Protein AF-A0AAD2QWJ1-F1 (afdb_monomer)

Solvent-accessible surface area (backbone atoms only — not comparable to full-atom values): 6645 Å² total; per-residue (Å²): 132,90,71,52,73,66,52,50,50,43,45,51,52,46,46,52,49,55,53,53,55,49,50,54,54,49,53,55,49,49,53,53,50,52,55,50,51,54,50,54,48,37,59,75,76,40,45,69,63,36,58,37,56,62,67,98,50,91,50,24,46,40,57,56,52,50,52,50,52,52,51,50,51,54,52,54,50,51,54,51,50,51,49,37,67,70,49,48,50,57,54,48,52,56,47,51,52,48,28,52,79,63,65,40,53,64,42,46,70,71,57,78,45,58,64,84,70,74,122

Radius of gyration: 22.67 Å; Cα contacts (8 Å, |Δi|>4): 68; chains: 1; bounding box: 56×21×58 Å

Sequence (119 aa):
MNLSVEQKNAILRFKKFVSFRNKISLNLSLIVLICYYIFVLGIGLMPEILGYKLGPSSITLGIMVGIGLILLCIISTGIYTFIANYFLDKEQEEIIKSLENEGLIDVLKDGKINYKELV

Structure (mmCIF, N/CA/C/O backbone):
data_AF-A0AAD2QWJ1-F1
#
_entry.id   AF-A0AAD2QWJ1-F1
#
loop_
_atom_site.group_PDB
_atom_site.id
_atom_site.type_symbol
_atom_site.label_atom_id
_atom_site.label_alt_id
_atom_site.label_comp_id
_atom_site.label_asym_id
_atom_site.label_entity_id
_atom_site.label_seq_id
_atom_site.pdbx_PDB_ins_code
_atom_site.Cartn_x
_atom_site.Cartn_y
_atom_site.Cartn_z
_atom_site.occupancy
_atom_site.B_iso_or_equiv
_atom_site.auth_seq_id
_atom_site.auth_comp_id
_atom_site.auth_asym_id
_atom_site.auth_atom_id
_atom_site.pdbx_PDB_model_num
ATOM 1 N N . MET A 1 1 ? -28.186 -4.940 21.035 1.00 57.47 1 MET A N 1
ATOM 2 C CA . MET A 1 1 ? -27.534 -4.336 22.217 1.00 57.47 1 MET A CA 1
ATOM 3 C C . MET A 1 1 ? -27.516 -2.831 21.994 1.00 57.47 1 MET A C 1
ATOM 5 O O . MET A 1 1 ? -27.047 -2.415 20.942 1.00 57.47 1 MET A O 1
ATOM 9 N N . ASN A 1 2 ? -28.097 -2.023 22.885 1.00 77.56 2 ASN A N 1
ATOM 10 C CA . ASN A 1 2 ? -28.030 -0.565 22.741 1.00 77.56 2 ASN A CA 1
ATOM 11 C C . ASN A 1 2 ? -26.654 -0.095 23.218 1.00 77.56 2 ASN A C 1
ATOM 13 O O . ASN A 1 2 ? -26.377 -0.126 24.410 1.00 77.56 2 ASN A O 1
ATOM 17 N N . LEU A 1 3 ? -25.795 0.275 22.268 1.00 82.94 3 LEU A N 1
ATOM 18 C CA . LEU A 1 3 ? -24.462 0.820 22.535 1.00 82.94 3 LEU A CA 1
ATOM 19 C C . LEU A 1 3 ? -24.564 2.207 23.176 1.00 82.94 3 LEU A C 1
ATOM 21 O O . LEU A 1 3 ? -25.392 3.020 22.744 1.00 82.94 3 LEU A O 1
ATOM 25 N N . SER A 1 4 ? -23.688 2.485 24.145 1.00 89.12 4 SER A N 1
ATOM 26 C CA . SER A 1 4 ? -23.533 3.831 24.702 1.00 89.12 4 SER A CA 1
ATOM 27 C C . SER A 1 4 ? -23.039 4.810 23.626 1.00 89.12 4 SER A C 1
ATOM 29 O O . SER A 1 4 ? -22.514 4.419 22.577 1.00 89.12 4 SER A O 1
ATOM 31 N N . VAL A 1 5 ? -23.221 6.110 23.865 1.00 89.25 5 VAL A N 1
ATOM 32 C CA . VAL A 1 5 ? -22.708 7.152 22.958 1.00 89.25 5 VAL A CA 1
ATOM 33 C C . VAL A 1 5 ? -21.182 7.062 22.841 1.00 89.25 5 VAL A C 1
ATOM 35 O O . VAL A 1 5 ? -20.642 7.182 21.742 1.00 89.25 5 VAL A O 1
ATOM 38 N N . GLU A 1 6 ? -20.498 6.781 23.949 1.00 90.75 6 GLU A N 1
ATOM 39 C CA . GLU A 1 6 ? -19.041 6.633 24.016 1.00 90.75 6 GLU A CA 1
ATOM 40 C C . GLU A 1 6 ? -18.566 5.422 23.201 1.00 90.75 6 GLU A C 1
ATOM 42 O O . GLU A 1 6 ? -17.712 5.563 22.321 1.00 90.75 6 GLU A O 1
ATOM 47 N N . GLN A 1 7 ? -19.238 4.276 23.352 1.00 91.25 7 GLN A N 1
ATOM 48 C CA . GLN A 1 7 ? -18.964 3.069 22.574 1.00 91.25 7 GLN A CA 1
ATOM 49 C C . GLN A 1 7 ? -19.144 3.294 21.067 1.00 91.25 7 GLN A C 1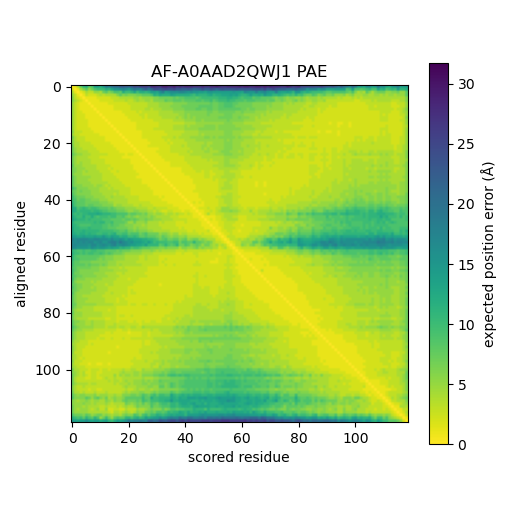
ATOM 51 O O . GLN A 1 7 ? -18.301 2.891 20.262 1.00 91.25 7 GLN A O 1
ATOM 56 N N . LYS A 1 8 ? -20.222 3.976 20.657 1.00 91.38 8 LYS A N 1
ATOM 57 C CA . LYS A 1 8 ? -20.443 4.325 19.242 1.00 91.38 8 LYS A CA 1
ATOM 58 C C . LYS A 1 8 ? -19.320 5.210 18.702 1.00 91.38 8 LYS A C 1
ATOM 60 O O . LYS A 1 8 ? -18.834 4.969 17.596 1.00 91.38 8 LYS A O 1
ATOM 65 N N . ASN A 1 9 ? -18.885 6.202 19.476 1.00 92.75 9 ASN A N 1
ATOM 66 C CA . ASN A 1 9 ? -17.805 7.104 19.083 1.00 92.75 9 ASN A CA 1
ATOM 67 C C . ASN A 1 9 ? -16.466 6.368 18.934 1.00 92.75 9 ASN A C 1
ATOM 69 O O . ASN A 1 9 ? -15.776 6.572 17.931 1.00 92.75 9 ASN A O 1
ATOM 73 N N . ALA A 1 10 ? -16.125 5.477 19.868 1.00 93.44 10 ALA A N 1
ATOM 74 C CA . ALA A 1 10 ? -14.911 4.666 19.801 1.00 93.44 10 ALA A CA 1
ATOM 75 C C . ALA A 1 10 ? -14.889 3.784 18.537 1.00 93.44 10 ALA A C 1
ATOM 77 O O . ALA A 1 10 ? -13.911 3.790 17.780 1.00 93.44 10 ALA A O 1
ATOM 78 N N . ILE A 1 11 ? -16.005 3.111 18.227 1.00 93.44 11 ILE A N 1
ATOM 79 C CA . ILE A 1 11 ? -16.119 2.276 17.020 1.00 93.44 11 ILE A CA 1
ATOM 80 C C . ILE A 1 11 ? -16.044 3.123 15.741 1.00 93.44 11 ILE A C 1
ATOM 82 O O . ILE A 1 11 ? -15.393 2.728 14.770 1.00 93.44 11 ILE A O 1
ATOM 86 N N . LEU A 1 12 ? -16.656 4.311 15.724 1.00 93.81 12 LEU A N 1
ATOM 87 C CA . LEU A 1 12 ? -16.572 5.228 14.585 1.00 93.81 12 LEU A CA 1
ATOM 88 C C . LEU A 1 12 ? -15.139 5.714 14.332 1.00 93.81 12 LEU A C 1
ATOM 90 O O . LEU A 1 12 ? -14.724 5.780 13.171 1.00 93.81 12 LEU A O 1
ATOM 94 N N . ARG A 1 13 ? -14.367 6.032 15.382 1.00 94.12 13 ARG A N 1
ATOM 95 C CA . ARG A 1 13 ? -12.942 6.391 15.245 1.00 94.12 13 ARG A CA 1
ATOM 96 C C . ARG A 1 13 ? -12.143 5.227 14.661 1.00 94.12 13 ARG A C 1
ATOM 98 O O . ARG A 1 13 ? -11.435 5.425 13.674 1.00 94.12 13 ARG A O 1
ATOM 105 N N . PHE A 1 14 ? -12.347 4.010 15.168 1.00 95.12 14 PHE A N 1
ATOM 106 C CA . PHE A 1 14 ? -11.720 2.804 14.621 1.00 95.12 14 PHE A CA 1
ATOM 107 C C . PHE A 1 14 ? -12.062 2.579 13.140 1.00 95.12 14 PHE A C 1
ATOM 109 O O . PHE A 1 14 ? -11.168 2.396 12.314 1.00 95.12 14 PHE A O 1
ATOM 116 N N . LYS A 1 15 ? -13.344 2.675 12.764 1.00 94.62 15 LYS A N 1
ATOM 117 C CA . LYS A 1 15 ? -13.798 2.540 11.369 1.00 94.62 15 LYS A CA 1
ATOM 118 C C . LYS A 1 15 ? -13.117 3.556 10.446 1.00 94.62 15 LYS A C 1
ATOM 120 O O . LYS A 1 15 ? -12.663 3.190 9.358 1.00 94.62 15 LYS A O 1
ATOM 125 N N . LYS A 1 16 ? -13.021 4.822 10.872 1.00 94.44 16 LYS A N 1
ATOM 126 C CA . LYS A 1 16 ? -12.333 5.884 10.116 1.00 94.44 16 LYS A CA 1
ATOM 127 C C . LYS A 1 16 ? -10.843 5.584 9.956 1.00 94.44 16 LYS A C 1
ATOM 129 O O . LYS A 1 16 ? -10.330 5.695 8.843 1.00 94.44 16 LYS A O 1
ATOM 134 N N . PHE A 1 17 ? -10.181 5.147 11.024 1.00 95.62 17 PHE A N 1
ATOM 135 C CA . PHE A 1 17 ? -8.768 4.775 11.007 1.00 95.62 17 PHE A CA 1
ATOM 136 C C . PHE A 1 17 ? -8.476 3.614 10.049 1.00 95.62 17 PHE A C 1
ATOM 138 O O . PHE A 1 17 ? -7.623 3.741 9.170 1.00 95.62 17 PHE A O 1
ATOM 145 N N . VAL A 1 18 ? -9.242 2.520 10.135 1.00 95.00 18 VAL A N 1
ATOM 146 C CA . VAL A 1 18 ? -9.098 1.362 9.235 1.00 95.00 18 VAL A CA 1
ATOM 147 C C . VAL A 1 18 ? -9.303 1.776 7.777 1.00 95.00 18 VAL A C 1
ATOM 149 O O . VAL A 1 18 ? -8.512 1.406 6.908 1.00 95.00 18 VAL A O 1
ATOM 152 N N . SER A 1 19 ? -10.328 2.588 7.494 1.00 94.25 19 SER A N 1
ATOM 153 C CA . SER A 1 19 ? -10.559 3.114 6.144 1.00 94.25 19 SER A CA 1
ATOM 154 C C . SER A 1 19 ? -9.381 3.956 5.647 1.00 94.25 19 SER A C 1
ATOM 156 O O . SER A 1 19 ? -9.029 3.872 4.472 1.00 94.25 19 SER A O 1
ATOM 158 N N . PHE A 1 20 ? -8.803 4.805 6.494 1.00 93.81 20 PHE A N 1
ATOM 159 C CA . PHE A 1 20 ? -7.684 5.663 6.116 1.00 93.81 20 PHE A CA 1
ATOM 160 C C . PHE A 1 20 ? -6.424 4.847 5.804 1.00 93.81 20 PHE A C 1
ATOM 162 O O . PHE A 1 20 ? -5.864 4.975 4.713 1.00 93.81 20 PHE A O 1
ATOM 169 N N . ARG A 1 21 ? -6.048 3.928 6.701 1.00 95.12 21 ARG A N 1
ATOM 170 C CA . ARG A 1 21 ? -4.920 3.005 6.511 1.00 95.12 21 ARG A CA 1
ATOM 171 C C . ARG A 1 21 ? -5.059 2.188 5.223 1.00 95.12 21 ARG A C 1
ATOM 173 O O . ARG A 1 21 ? -4.107 2.093 4.449 1.00 95.12 21 ARG A O 1
ATOM 180 N N . ASN A 1 22 ? -6.248 1.641 4.963 1.00 95.06 22 ASN A N 1
ATOM 181 C CA . ASN A 1 22 ? -6.492 0.838 3.764 1.00 95.06 22 ASN A CA 1
ATOM 182 C C . ASN A 1 22 ? -6.365 1.653 2.475 1.00 95.06 22 ASN A C 1
ATOM 184 O O . ASN A 1 22 ? -5.794 1.156 1.511 1.00 95.06 22 ASN A O 1
ATOM 188 N N . LYS A 1 23 ? -6.853 2.900 2.446 1.00 95.19 23 LYS A N 1
ATOM 189 C CA . LYS A 1 23 ? -6.717 3.772 1.266 1.00 95.19 23 LYS A CA 1
ATOM 190 C C . LYS A 1 23 ? -5.255 4.051 0.930 1.00 95.19 23 LYS A C 1
ATOM 192 O O . LYS A 1 23 ? -4.886 3.985 -0.237 1.00 95.19 23 LYS A O 1
ATOM 197 N N . ILE A 1 24 ? -4.423 4.316 1.939 1.00 93.88 24 ILE A N 1
ATOM 198 C CA . ILE A 1 24 ? -2.982 4.524 1.738 1.00 93.88 24 ILE A CA 1
ATOM 199 C C . ILE A 1 24 ? -2.347 3.264 1.147 1.00 93.88 24 ILE A C 1
ATOM 201 O O . ILE A 1 24 ? -1.700 3.332 0.104 1.00 93.88 24 ILE A O 1
ATOM 205 N N . SER A 1 25 ? -2.566 2.110 1.782 1.00 93.44 25 SER A N 1
ATOM 206 C CA . SER A 1 25 ? -1.980 0.843 1.335 1.00 93.44 25 SER A CA 1
ATOM 207 C C . SER A 1 25 ? -2.430 0.463 -0.082 1.00 93.44 25 SER A C 1
ATOM 209 O O . SER A 1 25 ? -1.596 0.100 -0.911 1.00 93.44 25 SER A O 1
ATOM 211 N N . LEU A 1 26 ? -3.720 0.625 -0.397 1.00 96.12 26 LEU A N 1
ATOM 212 C CA . LEU A 1 26 ? -4.264 0.357 -1.730 1.00 96.12 26 LEU A CA 1
ATOM 213 C C . LEU A 1 26 ? -3.685 1.288 -2.792 1.00 96.12 26 LEU A C 1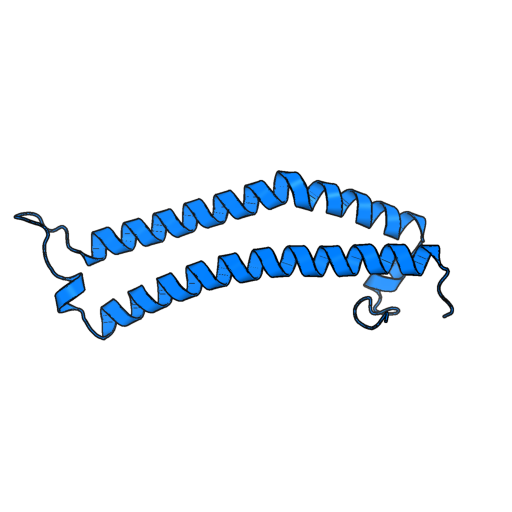
ATOM 215 O O . LEU A 1 26 ? -3.321 0.811 -3.860 1.00 96.12 26 LEU A O 1
ATOM 219 N N . ASN A 1 27 ? -3.561 2.587 -2.511 1.00 95.81 27 ASN A N 1
ATOM 220 C CA . ASN A 1 27 ? -3.001 3.532 -3.476 1.00 95.81 27 ASN A CA 1
ATOM 221 C C . ASN A 1 27 ? -1.546 3.191 -3.817 1.00 95.81 27 ASN A C 1
ATOM 223 O O . ASN A 1 27 ? -1.187 3.153 -4.991 1.00 95.81 27 ASN A O 1
ATOM 227 N N . LEU A 1 28 ? -0.716 2.898 -2.811 1.00 93.75 28 LEU A N 1
ATOM 228 C CA . LEU A 1 28 ? 0.680 2.513 -3.039 1.00 93.75 28 LEU A CA 1
ATOM 229 C C . LEU A 1 28 ? 0.782 1.174 -3.780 1.00 93.75 28 LEU A C 1
ATOM 231 O O . LEU A 1 28 ? 1.574 1.045 -4.713 1.00 93.75 28 LEU A O 1
ATOM 235 N N . SER A 1 29 ? -0.051 0.199 -3.407 1.00 94.81 29 SER A N 1
ATOM 236 C CA . SER A 1 29 ? -0.121 -1.089 -4.099 1.00 94.81 29 SER A CA 1
ATOM 237 C C . SER A 1 29 ? -0.517 -0.919 -5.566 1.00 94.81 29 SER A C 1
ATOM 239 O O . SER A 1 29 ? 0.119 -1.509 -6.436 1.00 94.81 29 SER A O 1
ATOM 241 N N . LEU A 1 30 ? -1.505 -0.070 -5.855 1.00 97.44 30 LEU A N 1
ATOM 242 C CA . LEU A 1 30 ? -1.983 0.181 -7.211 1.00 97.44 30 LEU A CA 1
ATOM 243 C C . LEU A 1 30 ? -0.905 0.831 -8.088 1.00 97.44 30 LEU A C 1
ATOM 245 O O . LEU A 1 30 ? -0.761 0.448 -9.245 1.00 97.44 30 LEU A O 1
ATOM 249 N N . ILE A 1 31 ? -0.113 1.760 -7.541 1.00 96.62 31 ILE A N 1
ATOM 250 C CA . ILE A 1 31 ? 1.011 2.383 -8.260 1.00 96.62 31 ILE A CA 1
ATOM 251 C C . ILE A 1 31 ? 2.025 1.320 -8.691 1.00 96.62 31 ILE A C 1
ATOM 253 O O . ILE A 1 31 ? 2.365 1.230 -9.871 1.00 96.62 31 ILE A O 1
ATOM 257 N N . VAL A 1 32 ? 2.470 0.477 -7.753 1.00 96.19 32 VAL A N 1
ATOM 258 C CA . VAL A 1 32 ? 3.429 -0.598 -8.051 1.00 96.19 32 VAL A CA 1
ATOM 259 C C . VAL A 1 32 ? 2.838 -1.588 -9.055 1.00 96.19 32 VAL A C 1
ATOM 261 O O . VAL A 1 32 ? 3.520 -1.977 -10.000 1.00 96.19 32 VAL A O 1
ATOM 264 N N . LEU A 1 33 ? 1.564 -1.952 -8.890 1.00 97.38 33 LEU A N 1
ATOM 265 C CA . LEU A 1 33 ? 0.854 -2.878 -9.769 1.00 97.38 33 LEU A CA 1
ATOM 266 C C . LEU A 1 33 ? 0.816 -2.370 -11.215 1.00 97.38 33 LEU A C 1
ATOM 268 O O . LEU A 1 33 ? 1.153 -3.111 -12.136 1.00 97.38 33 LEU A O 1
ATOM 272 N N . ILE A 1 34 ? 0.440 -1.104 -11.410 1.00 98.06 34 ILE A N 1
ATOM 273 C CA . ILE A 1 34 ? 0.371 -0.475 -12.731 1.00 98.06 34 ILE A CA 1
ATOM 274 C C . ILE A 1 34 ? 1.758 -0.455 -13.376 1.00 98.06 34 ILE A C 1
ATOM 276 O O . ILE A 1 34 ? 1.913 -0.923 -14.504 1.00 98.06 34 ILE A O 1
ATOM 280 N N . CYS A 1 35 ? 2.780 0.031 -12.666 1.00 97.12 35 CYS A N 1
ATOM 281 C CA . CYS A 1 35 ? 4.140 0.095 -13.201 1.00 97.12 35 CYS A CA 1
ATOM 282 C C . CYS A 1 35 ? 4.695 -1.296 -13.543 1.00 97.12 35 CYS A C 1
ATOM 284 O O . CYS A 1 35 ? 5.314 -1.470 -14.594 1.00 97.12 35 CYS A O 1
ATOM 286 N N . TYR A 1 36 ? 4.434 -2.294 -12.696 1.00 96.56 36 TYR A N 1
ATOM 287 C CA . TYR A 1 36 ? 4.838 -3.676 -12.932 1.00 96.56 36 TYR A CA 1
ATOM 288 C C . TYR A 1 36 ? 4.180 -4.261 -14.184 1.00 96.56 36 TYR A C 1
ATOM 290 O O . TYR A 1 36 ? 4.879 -4.788 -15.047 1.00 96.56 36 TYR A O 1
ATOM 298 N N . TYR A 1 37 ? 2.857 -4.139 -14.331 1.00 97.31 37 TYR A N 1
ATOM 299 C CA . TYR A 1 37 ? 2.169 -4.686 -15.501 1.00 97.31 37 TYR A CA 1
ATOM 300 C C . TYR A 1 37 ? 2.527 -3.958 -16.791 1.00 97.31 37 TYR A C 1
ATOM 302 O O . TYR A 1 37 ? 2.668 -4.616 -17.816 1.00 97.31 37 TYR A O 1
ATOM 310 N N . ILE A 1 38 ? 2.741 -2.639 -16.758 1.00 96.69 38 ILE A N 1
ATOM 311 C CA . ILE A 1 38 ? 3.264 -1.904 -17.919 1.00 96.69 38 ILE A CA 1
ATOM 312 C C . ILE A 1 38 ? 4.615 -2.487 -18.349 1.00 96.69 38 ILE A C 1
ATOM 314 O O . ILE A 1 38 ? 4.829 -2.735 -19.534 1.00 96.69 38 ILE A O 1
ATOM 318 N N . PHE A 1 39 ? 5.509 -2.758 -17.396 1.00 95.62 39 PHE A N 1
ATOM 319 C CA . PHE A 1 39 ? 6.812 -3.349 -17.686 1.00 95.62 39 PHE A CA 1
ATOM 320 C C . PHE A 1 39 ? 6.697 -4.777 -18.244 1.00 95.62 39 PHE A C 1
ATOM 322 O O . PHE A 1 39 ? 7.286 -5.078 -19.281 1.00 95.62 39 PHE A O 1
ATOM 329 N N . VAL A 1 40 ? 5.894 -5.640 -17.612 1.00 95.94 40 VAL A N 1
ATOM 330 C CA . VAL A 1 40 ? 5.669 -7.027 -18.060 1.00 95.94 40 VAL A CA 1
ATOM 331 C C . VAL A 1 40 ? 5.022 -7.078 -19.445 1.00 95.94 40 VAL A C 1
ATOM 333 O O . VAL A 1 40 ? 5.461 -7.846 -20.300 1.00 95.94 40 VAL A O 1
ATOM 336 N N . LEU A 1 41 ? 4.013 -6.242 -19.699 1.00 96.38 41 LEU A N 1
ATOM 337 C CA . LEU A 1 41 ? 3.395 -6.126 -21.021 1.00 96.38 41 LEU A CA 1
ATOM 338 C C . LEU A 1 41 ? 4.397 -5.626 -22.058 1.00 96.38 41 LEU A C 1
ATOM 340 O O . LEU A 1 41 ? 4.423 -6.149 -23.167 1.00 96.38 41 LEU A O 1
ATOM 344 N N . GLY A 1 42 ? 5.259 -4.674 -21.695 1.00 95.75 42 GLY A N 1
ATOM 345 C CA . GLY A 1 42 ? 6.345 -4.223 -22.559 1.00 95.75 42 GLY A CA 1
ATOM 346 C C . GLY A 1 42 ? 7.254 -5.375 -22.990 1.00 95.75 42 GLY A C 1
ATOM 347 O O . GLY A 1 42 ? 7.562 -5.487 -24.174 1.00 95.75 42 GLY A O 1
ATOM 348 N N . ILE A 1 43 ? 7.636 -6.262 -22.061 1.00 94.19 43 ILE A N 1
ATOM 349 C CA . ILE A 1 43 ? 8.493 -7.424 -22.360 1.00 94.19 43 ILE A CA 1
ATOM 350 C C . ILE A 1 43 ? 7.838 -8.337 -23.405 1.00 94.19 43 ILE A C 1
ATOM 352 O O . ILE A 1 43 ? 8.519 -8.806 -24.314 1.00 94.19 43 ILE A O 1
ATOM 356 N N . GLY A 1 44 ? 6.532 -8.589 -23.280 1.00 94.81 44 GLY A N 1
ATOM 357 C CA . GLY A 1 44 ? 5.811 -9.504 -24.168 1.00 94.81 44 GLY A CA 1
ATOM 358 C C . GLY A 1 44 ? 5.395 -8.899 -25.510 1.00 94.81 44 GLY A C 1
ATOM 359 O O . GLY A 1 44 ? 5.422 -9.589 -26.524 1.00 94.81 44 GLY A O 1
ATOM 360 N N . LEU A 1 45 ? 5.000 -7.624 -25.527 1.00 96.06 45 LEU A N 1
ATOM 361 C CA . LEU A 1 45 ? 4.424 -6.970 -26.708 1.00 96.06 45 LEU A CA 1
ATOM 362 C C . LEU A 1 4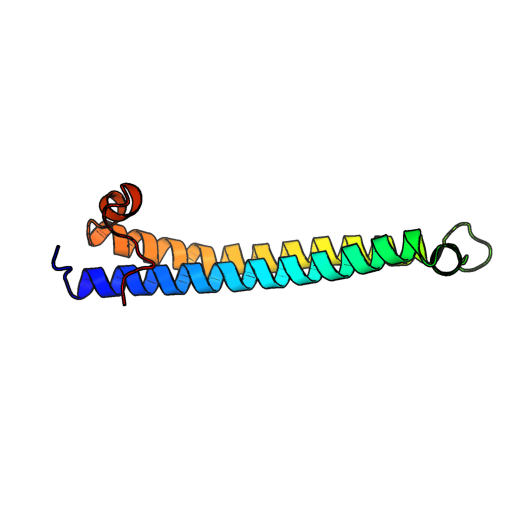5 ? 5.449 -6.173 -27.519 1.00 96.06 45 LEU A C 1
ATOM 364 O O . LEU A 1 45 ? 5.275 -6.007 -28.722 1.00 96.06 45 LEU A O 1
ATOM 368 N N . MET A 1 46 ? 6.489 -5.639 -26.872 1.00 94.12 46 MET A N 1
ATOM 369 C CA . MET A 1 46 ? 7.435 -4.695 -27.480 1.00 94.12 46 MET A CA 1
ATOM 370 C C . MET A 1 46 ? 8.898 -5.006 -27.100 1.00 94.12 46 MET A C 1
ATOM 372 O O . MET A 1 46 ? 9.624 -4.113 -26.643 1.00 94.12 46 MET A O 1
ATOM 376 N N . PRO A 1 47 ? 9.376 -6.254 -27.283 1.00 92.81 47 PRO A N 1
ATOM 377 C CA . PRO A 1 47 ? 10.717 -6.656 -26.859 1.00 92.81 47 PRO A CA 1
ATOM 378 C C . PRO A 1 47 ? 11.833 -5.867 -27.559 1.00 92.81 47 PRO A C 1
ATOM 380 O O . PRO A 1 47 ? 12.883 -5.649 -26.962 1.00 92.81 47 PRO A O 1
ATOM 383 N N . GLU A 1 48 ? 11.610 -5.383 -28.785 1.00 93.19 48 GLU A N 1
ATOM 384 C CA . GLU A 1 48 ? 12.589 -4.569 -29.521 1.00 93.19 48 GLU A CA 1
ATOM 385 C C . GLU A 1 48 ? 12.896 -3.239 -28.819 1.00 93.19 48 GLU A C 1
ATOM 387 O O . GLU A 1 48 ? 14.050 -2.815 -28.772 1.00 93.19 48 GLU A O 1
ATOM 392 N N . ILE A 1 49 ? 11.885 -2.609 -28.205 1.00 93.12 49 ILE A N 1
ATOM 393 C CA . ILE A 1 49 ? 12.053 -1.344 -27.477 1.00 93.12 49 ILE A CA 1
ATOM 394 C C . ILE A 1 49 ? 12.883 -1.577 -26.217 1.00 93.12 49 ILE A C 1
ATOM 396 O O . ILE A 1 49 ? 13.876 -0.894 -25.980 1.00 93.12 49 ILE A O 1
ATOM 400 N N . LEU A 1 50 ? 12.510 -2.568 -25.407 1.00 92.38 50 LEU A N 1
ATOM 401 C CA . LEU A 1 50 ? 13.230 -2.885 -24.169 1.00 92.38 50 LEU A CA 1
ATOM 402 C C . LEU A 1 50 ? 14.619 -3.479 -24.440 1.00 92.38 50 LEU A C 1
ATOM 404 O O . LEU A 1 50 ? 15.520 -3.336 -23.615 1.00 92.38 50 LEU A O 1
ATOM 408 N N . GLY A 1 51 ? 14.807 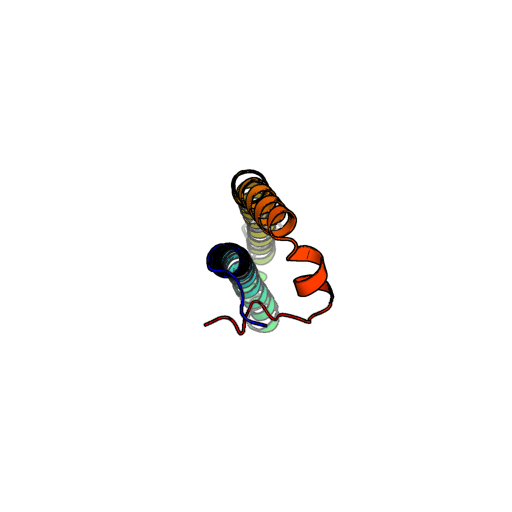-4.125 -25.589 1.00 93.12 51 GLY A N 1
ATOM 409 C CA . GLY A 1 51 ? 16.081 -4.669 -26.046 1.00 93.12 51 GLY A CA 1
ATOM 410 C C . GLY A 1 51 ? 17.037 -3.627 -26.629 1.00 93.12 51 GLY A C 1
ATOM 411 O O . GLY A 1 51 ? 18.210 -3.946 -26.832 1.00 93.12 51 GLY A O 1
ATOM 412 N N . TYR A 1 52 ? 16.580 -2.393 -26.874 1.00 94.12 52 TYR A N 1
ATOM 413 C CA . TYR A 1 52 ? 17.417 -1.336 -27.434 1.00 94.12 52 TYR A CA 1
ATOM 414 C C . TYR A 1 52 ? 18.628 -1.068 -26.536 1.00 94.12 52 TYR A C 1
ATOM 416 O O . TYR A 1 52 ? 18.491 -0.757 -25.348 1.00 94.12 52 TYR A O 1
ATOM 424 N N . LYS A 1 53 ? 19.825 -1.198 -27.111 1.00 94.75 53 LYS A N 1
ATOM 425 C CA . LYS A 1 53 ? 21.091 -1.014 -26.399 1.00 94.75 53 LYS A CA 1
ATOM 426 C C . LYS A 1 53 ? 21.411 0.468 -26.242 1.00 94.75 53 LYS A C 1
ATOM 428 O O . LYS A 1 53 ? 21.370 1.226 -27.209 1.00 94.75 53 LYS A O 1
ATOM 433 N N . LEU A 1 54 ? 21.788 0.875 -25.033 1.00 89.62 54 LEU A N 1
ATOM 434 C CA . LEU A 1 54 ? 22.294 2.220 -24.775 1.00 89.62 54 LEU A CA 1
ATOM 435 C C . LEU A 1 54 ? 23.808 2.243 -24.989 1.00 89.62 54 LEU A C 1
ATOM 437 O O . LEU A 1 54 ? 24.596 1.937 -24.093 1.00 89.62 54 LEU A O 1
ATOM 441 N N . GLY A 1 55 ? 24.205 2.624 -26.202 1.00 88.19 55 GLY A N 1
ATOM 442 C CA . GLY A 1 55 ? 25.607 2.767 -26.584 1.00 88.19 55 GLY A CA 1
ATOM 443 C C . GLY A 1 55 ? 26.306 1.430 -26.870 1.00 88.19 55 GLY A C 1
ATOM 444 O O . GLY A 1 55 ? 25.646 0.430 -27.146 1.00 88.19 55 GLY A O 1
ATOM 445 N N . PRO A 1 56 ? 27.652 1.393 -26.825 1.00 90.06 56 PRO A N 1
ATOM 446 C CA . PRO A 1 56 ? 28.436 0.206 -27.182 1.00 90.06 56 PRO A CA 1
ATOM 447 C C . PRO A 1 56 ? 28.407 -0.908 -26.117 1.00 90.06 56 PRO A C 1
ATOM 449 O O . PRO A 1 56 ? 29.026 -1.951 -26.305 1.00 90.06 56 PRO A O 1
ATOM 452 N N . SER A 1 57 ? 27.720 -0.693 -24.991 1.00 87.81 57 SER A N 1
ATOM 453 C CA . SER A 1 57 ? 27.622 -1.646 -23.882 1.00 87.81 57 SER A CA 1
ATOM 454 C C . SER A 1 57 ? 26.473 -2.650 -24.075 1.00 87.81 57 SER A C 1
ATOM 456 O O . SER A 1 57 ? 25.605 -2.493 -24.932 1.00 87.81 57 SER A O 1
ATOM 458 N N . SER A 1 58 ? 26.434 -3.679 -23.227 1.00 90.88 58 SER A N 1
ATOM 459 C CA . SER A 1 58 ? 25.331 -4.648 -23.144 1.00 90.88 58 SER A CA 1
ATOM 460 C C . SER A 1 58 ? 24.106 -4.121 -22.379 1.00 90.88 58 SER A C 1
ATOM 462 O O . SER A 1 58 ? 23.134 -4.854 -22.214 1.00 90.88 58 SER A O 1
ATOM 464 N N . ILE A 1 59 ? 24.137 -2.876 -21.889 1.00 94.31 59 ILE A N 1
ATOM 465 C CA . ILE A 1 59 ? 23.018 -2.259 -21.164 1.00 94.31 59 ILE A CA 1
ATOM 466 C C . ILE A 1 59 ? 21.883 -1.946 -22.140 1.00 94.31 59 ILE A C 1
ATOM 468 O O . ILE A 1 59 ? 22.082 -1.242 -23.130 1.00 94.31 59 ILE A O 1
ATOM 472 N N . THR A 1 60 ? 20.683 -2.433 -21.830 1.00 95.94 60 THR A N 1
ATOM 473 C CA . THR A 1 60 ? 19.467 -2.186 -22.613 1.00 95.94 60 THR A CA 1
ATOM 474 C C . THR A 1 60 ? 18.511 -1.237 -21.894 1.00 95.94 60 THR A C 1
ATOM 476 O O . THR A 1 60 ? 18.597 -1.053 -20.674 1.00 95.94 60 THR A O 1
ATOM 479 N N . LEU A 1 61 ? 17.565 -0.650 -22.635 1.00 94.81 61 LEU A N 1
ATOM 480 C CA . LEU A 1 61 ? 16.492 0.164 -22.053 1.00 94.81 61 LEU A CA 1
ATOM 481 C C . LEU A 1 61 ? 15.713 -0.614 -20.990 1.00 94.81 61 LEU A C 1
ATOM 483 O O . LEU A 1 61 ? 15.403 -0.061 -19.940 1.00 94.81 61 LEU A O 1
ATOM 487 N N . GLY A 1 62 ? 15.466 -1.906 -21.207 1.00 94.62 62 GLY A N 1
ATOM 488 C CA . GLY A 1 62 ? 14.776 -2.768 -20.251 1.00 94.62 62 GLY A CA 1
ATOM 489 C C . GLY A 1 62 ? 15.515 -2.927 -18.926 1.00 94.62 62 GLY A C 1
ATOM 490 O O . GLY A 1 62 ? 14.871 -2.895 -17.880 1.00 94.62 62 GLY A O 1
ATOM 491 N N . ILE A 1 63 ? 16.850 -3.018 -18.942 1.00 95.12 63 ILE A N 1
ATOM 492 C CA . ILE A 1 63 ? 17.653 -3.044 -17.707 1.00 95.12 63 ILE A CA 1
ATOM 493 C C . ILE A 1 63 ? 17.490 -1.722 -16.950 1.00 95.12 63 ILE A C 1
ATOM 495 O O . ILE A 1 63 ? 17.247 -1.728 -15.744 1.00 95.12 63 ILE A O 1
ATOM 499 N N . MET A 1 64 ? 17.567 -0.591 -17.656 1.00 95.00 64 MET A N 1
ATOM 500 C CA . MET A 1 64 ? 17.441 0.734 -17.042 1.00 95.00 64 MET A CA 1
ATOM 501 C C . MET A 1 64 ? 16.048 0.947 -16.426 1.00 95.00 64 MET A C 1
ATOM 503 O O . MET A 1 64 ? 15.927 1.390 -15.284 1.00 95.00 64 MET A O 1
ATOM 507 N N . VAL A 1 65 ? 14.993 0.573 -17.156 1.00 95.81 65 VAL A N 1
ATOM 508 C CA . VAL A 1 65 ? 13.601 0.637 -16.682 1.00 95.81 65 VAL A CA 1
ATOM 509 C C . VAL A 1 65 ? 13.379 -0.312 -15.503 1.00 95.81 65 VAL A C 1
ATOM 511 O O . VAL A 1 65 ? 12.756 0.081 -14.519 1.00 95.81 65 VAL A O 1
ATOM 514 N N . GLY A 1 66 ? 13.924 -1.530 -15.559 1.00 95.88 66 GLY A N 1
ATOM 515 C CA . GLY A 1 66 ? 13.844 -2.501 -14.468 1.00 95.88 66 GLY A CA 1
ATOM 516 C C . GLY A 1 66 ? 14.486 -1.989 -13.177 1.00 95.88 66 GLY A C 1
ATOM 517 O O . GLY A 1 66 ? 13.886 -2.094 -12.109 1.00 95.88 66 GLY A O 1
ATOM 518 N N . ILE A 1 67 ? 15.659 -1.353 -13.266 1.00 97.25 67 ILE A N 1
ATOM 519 C CA . ILE A 1 67 ? 16.294 -0.683 -12.119 1.00 97.25 67 ILE A CA 1
ATOM 520 C C . ILE A 1 67 ? 15.397 0.440 -11.587 1.00 97.25 67 ILE A C 1
ATOM 522 O O . ILE A 1 67 ? 15.198 0.544 -10.377 1.00 97.25 67 ILE A O 1
ATOM 526 N N . GLY A 1 68 ? 14.802 1.243 -12.474 1.00 96.94 68 GLY A N 1
ATOM 527 C CA . GLY A 1 68 ? 13.823 2.261 -12.090 1.00 96.94 68 GLY A CA 1
ATOM 528 C C . GLY A 1 68 ? 12.634 1.680 -11.317 1.00 96.94 68 GLY A C 1
ATOM 529 O O . GLY A 1 68 ? 12.234 2.237 -10.296 1.00 96.94 68 GLY A O 1
ATOM 530 N N . LEU A 1 69 ? 12.116 0.525 -11.743 1.00 97.31 69 LEU A N 1
ATOM 531 C CA . LEU A 1 69 ? 11.029 -0.177 -11.059 1.00 97.31 69 LEU A CA 1
ATOM 532 C C . LEU A 1 69 ? 11.452 -0.684 -9.670 1.00 97.31 69 LEU A C 1
ATOM 534 O O . LEU A 1 69 ? 10.692 -0.557 -8.713 1.00 97.31 69 LEU A O 1
ATOM 538 N N . ILE A 1 70 ? 12.674 -1.207 -9.527 1.00 97.62 70 ILE A N 1
ATOM 539 C CA . ILE A 1 70 ? 13.220 -1.612 -8.221 1.00 97.62 70 ILE A CA 1
ATOM 540 C C . ILE A 1 70 ? 13.311 -0.404 -7.281 1.00 97.62 70 ILE A C 1
ATOM 542 O O . ILE A 1 70 ? 12.862 -0.478 -6.135 1.00 97.62 70 ILE A O 1
ATOM 546 N N . LEU A 1 71 ? 13.846 0.722 -7.764 1.00 98.19 71 LEU A N 1
ATOM 547 C CA . LEU A 1 71 ? 13.931 1.959 -6.985 1.00 98.19 71 LEU A CA 1
ATOM 548 C C . LEU A 1 71 ? 12.543 2.460 -6.572 1.00 98.19 71 LEU A C 1
ATOM 550 O O . LEU A 1 71 ? 12.352 2.827 -5.413 1.00 98.19 71 LEU A O 1
ATOM 554 N N . LEU A 1 72 ? 11.559 2.408 -7.475 1.00 96.81 72 LEU A N 1
ATOM 555 C CA . LEU A 1 72 ? 10.165 2.734 -7.170 1.00 96.81 72 LEU A CA 1
ATOM 556 C C . LEU A 1 72 ? 9.622 1.874 -6.021 1.00 96.81 72 LEU A C 1
ATOM 558 O O . LEU A 1 72 ? 8.985 2.408 -5.112 1.00 96.81 72 LEU A O 1
ATOM 562 N N . CYS A 1 73 ? 9.881 0.564 -6.031 1.00 96.62 73 CYS A N 1
ATOM 563 C CA . CYS A 1 73 ? 9.452 -0.346 -4.968 1.00 96.62 73 CYS A CA 1
ATOM 564 C C . CYS A 1 73 ? 10.105 -0.008 -3.621 1.00 96.62 73 CYS A C 1
ATOM 566 O O . CYS A 1 73 ? 9.416 0.032 -2.598 1.00 96.62 73 CYS A O 1
ATOM 568 N N . ILE A 1 74 ? 11.411 0.275 -3.612 1.00 97.62 74 ILE A N 1
ATOM 569 C CA . ILE A 1 74 ? 12.144 0.661 -2.396 1.00 97.62 74 ILE A CA 1
ATOM 570 C C . ILE A 1 74 ? 11.578 1.966 -1.828 1.00 97.62 74 ILE A C 1
ATOM 572 O O . ILE A 1 74 ? 11.252 2.031 -0.643 1.00 97.62 74 ILE A O 1
ATOM 576 N N . ILE A 1 75 ? 11.398 2.982 -2.676 1.00 97.44 75 ILE A N 1
ATOM 577 C CA . ILE A 1 75 ? 10.849 4.283 -2.279 1.00 97.44 75 ILE A CA 1
ATOM 578 C C . ILE A 1 75 ? 9.422 4.125 -1.753 1.00 97.44 75 ILE A C 1
ATOM 580 O O . ILE A 1 75 ? 9.110 4.627 -0.678 1.00 97.44 75 ILE A O 1
ATOM 584 N N . SER A 1 76 ? 8.565 3.392 -2.466 1.00 96.00 76 SER A N 1
ATOM 585 C CA . SER A 1 76 ? 7.175 3.164 -2.050 1.00 96.00 76 SER A CA 1
ATOM 586 C C . SER A 1 76 ? 7.107 2.459 -0.696 1.00 96.00 76 SER A C 1
ATOM 588 O O . SER A 1 76 ? 6.327 2.854 0.169 1.00 96.00 76 SER A O 1
ATOM 590 N N . THR A 1 77 ? 7.968 1.460 -0.480 1.00 95.81 77 THR A N 1
ATOM 591 C CA . THR A 1 77 ? 8.078 0.763 0.807 1.00 95.81 77 THR A CA 1
ATOM 592 C C . THR A 1 77 ? 8.528 1.718 1.909 1.00 95.81 77 THR A C 1
ATOM 594 O O . THR A 1 77 ? 7.900 1.754 2.961 1.00 95.81 77 THR A O 1
ATOM 597 N N . GLY A 1 78 ? 9.561 2.530 1.662 1.00 96.94 78 GLY A N 1
ATOM 598 C CA . GLY A 1 78 ? 10.056 3.517 2.624 1.00 96.94 78 GLY A CA 1
ATOM 599 C C . GLY A 1 78 ? 9.025 4.590 2.982 1.00 96.94 78 GLY A C 1
ATOM 600 O O . GLY A 1 78 ? 8.859 4.922 4.152 1.00 96.94 78 GLY A O 1
ATOM 601 N N . ILE A 1 79 ? 8.282 5.102 1.996 1.00 96.19 79 ILE A N 1
ATOM 602 C CA . ILE A 1 79 ? 7.189 6.058 2.223 1.00 96.19 79 ILE A CA 1
ATOM 603 C C . ILE A 1 79 ? 6.107 5.416 3.094 1.00 96.19 79 ILE A C 1
ATOM 605 O O . ILE A 1 79 ? 5.669 6.018 4.074 1.00 96.19 79 ILE A O 1
ATOM 609 N N . TYR A 1 80 ? 5.686 4.193 2.760 1.00 94.75 80 TYR A N 1
ATOM 610 C CA . TYR A 1 80 ? 4.666 3.492 3.533 1.00 94.75 80 TYR A CA 1
ATOM 611 C C . TYR A 1 80 ? 5.103 3.264 4.980 1.00 94.75 80 TYR A C 1
ATOM 613 O O . TYR A 1 80 ? 4.344 3.573 5.896 1.00 94.75 80 TYR A O 1
ATOM 621 N N . THR A 1 81 ? 6.316 2.747 5.198 1.00 95.50 81 THR A N 1
ATOM 622 C CA . THR A 1 81 ? 6.817 2.459 6.547 1.00 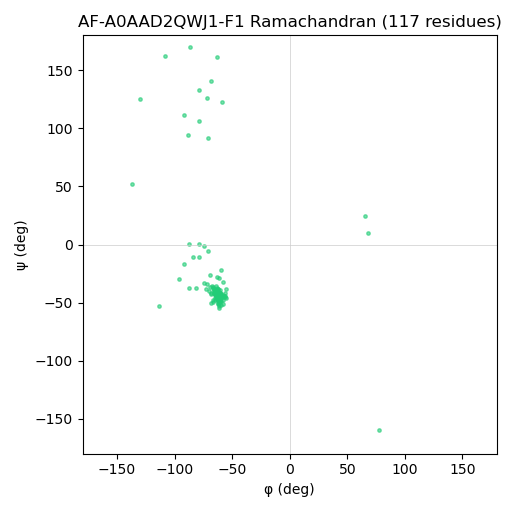95.50 81 THR A CA 1
ATOM 623 C C . THR A 1 81 ? 7.022 3.732 7.355 1.00 95.50 81 THR A C 1
ATOM 625 O O . THR A 1 81 ? 6.685 3.748 8.532 1.00 95.50 81 THR A O 1
ATOM 628 N N . PHE A 1 82 ? 7.475 4.828 6.742 1.00 96.12 82 PHE A N 1
ATOM 629 C CA . PHE A 1 82 ? 7.563 6.120 7.421 1.00 96.12 82 PHE A CA 1
ATOM 630 C C . PHE A 1 82 ? 6.191 6.610 7.906 1.00 96.12 82 PHE A C 1
ATOM 632 O O . PHE A 1 82 ? 6.040 6.975 9.071 1.00 96.12 82 PHE A O 1
ATOM 639 N N . ILE A 1 83 ? 5.173 6.572 7.038 1.00 94.62 83 ILE A N 1
ATOM 640 C CA . ILE A 1 83 ? 3.801 6.963 7.398 1.00 94.62 83 ILE A CA 1
ATOM 641 C C . ILE A 1 83 ? 3.238 6.036 8.482 1.00 94.62 83 ILE A C 1
ATOM 643 O O . ILE A 1 83 ? 2.584 6.505 9.416 1.00 94.62 83 ILE A O 1
ATOM 647 N N . ALA A 1 84 ? 3.495 4.731 8.372 1.00 94.12 84 ALA A N 1
ATOM 648 C CA . ALA A 1 84 ? 3.040 3.750 9.347 1.00 94.12 84 ALA A CA 1
ATOM 649 C C . ALA A 1 84 ? 3.637 4.023 10.730 1.00 94.12 84 ALA A C 1
ATOM 651 O O . ALA A 1 84 ? 2.892 4.264 11.677 1.00 94.12 84 ALA A O 1
ATOM 652 N N . ASN A 1 85 ? 4.963 4.112 10.798 1.00 95.06 85 ASN A N 1
ATOM 653 C CA . ASN A 1 85 ? 5.695 4.262 12.048 1.00 95.06 85 ASN A CA 1
ATOM 654 C C . ASN A 1 85 ? 5.416 5.608 12.732 1.00 95.06 85 ASN A C 1
ATOM 656 O O . ASN A 1 85 ? 5.361 5.683 13.955 1.00 95.06 85 ASN A O 1
ATOM 660 N N . TYR A 1 86 ? 5.274 6.693 11.962 1.00 93.56 86 TYR A N 1
ATOM 661 C CA . TYR A 1 86 ? 5.144 8.034 12.541 1.00 93.56 86 TYR A CA 1
ATOM 662 C C . TYR A 1 86 ? 3.699 8.411 12.885 1.00 93.56 86 TYR A C 1
ATOM 664 O O . TYR A 1 86 ? 3.455 9.091 13.880 1.00 93.56 86 TYR A O 1
ATOM 672 N N . PHE A 1 87 ? 2.739 8.004 12.052 1.00 93.00 87 PHE A N 1
ATOM 673 C CA . PHE A 1 87 ? 1.351 8.445 12.174 1.00 93.00 87 PHE A CA 1
ATOM 674 C C . PHE A 1 87 ? 0.410 7.306 12.560 1.00 93.00 87 PHE A C 1
ATOM 676 O O . PHE A 1 87 ? -0.347 7.434 13.522 1.00 93.00 87 PHE A O 1
ATOM 683 N N . LEU A 1 88 ? 0.441 6.192 11.821 1.00 94.50 88 LEU A N 1
ATOM 684 C CA . LEU A 1 88 ? -0.553 5.133 12.004 1.00 94.50 88 LEU A CA 1
ATOM 685 C C . LEU A 1 88 ? -0.370 4.384 13.322 1.00 94.50 88 LEU A C 1
ATOM 687 O O . LEU A 1 88 ? -1.373 4.104 13.966 1.00 94.50 88 LEU A O 1
ATOM 691 N N . ASP A 1 89 ? 0.863 4.092 13.736 1.00 95.00 89 ASP A N 1
ATOM 692 C CA . ASP A 1 89 ? 1.124 3.321 14.956 1.00 95.00 89 ASP A CA 1
ATOM 693 C C . ASP A 1 89 ? 0.672 4.073 16.213 1.00 95.00 89 ASP A C 1
ATOM 695 O O . ASP A 1 89 ? 0.007 3.496 17.076 1.00 95.00 89 ASP A O 1
ATOM 699 N N . LYS A 1 90 ? 0.934 5.386 16.276 1.00 94.75 90 LYS A N 1
ATOM 700 C CA . LYS A 1 90 ? 0.471 6.240 17.376 1.00 94.75 90 LYS A CA 1
ATOM 701 C C . LYS A 1 90 ? -1.058 6.289 17.445 1.00 94.75 90 LYS A C 1
ATOM 703 O O . LYS A 1 90 ? -1.641 6.052 18.500 1.00 94.75 90 LYS A O 1
ATOM 708 N N . GLU A 1 91 ? -1.713 6.576 16.321 1.00 95.56 91 GLU A N 1
ATOM 709 C CA . GLU A 1 91 ? -3.178 6.661 16.265 1.00 95.56 91 GLU A CA 1
ATOM 710 C C . GLU A 1 91 ? -3.826 5.294 16.561 1.00 95.56 91 GLU A C 1
ATOM 712 O O . GLU A 1 91 ? -4.855 5.212 17.233 1.00 95.56 91 GLU A O 1
ATOM 717 N N . GLN A 1 92 ? -3.202 4.200 16.110 1.00 96.12 92 GLN A N 1
ATOM 718 C CA . GLN A 1 92 ? -3.647 2.839 16.395 1.00 96.12 92 GLN A CA 1
ATOM 719 C C . GLN A 1 92 ? -3.620 2.545 17.896 1.00 96.12 92 GLN A C 1
ATOM 721 O O . GLN A 1 92 ? -4.583 1.979 18.413 1.00 96.12 92 GLN A O 1
ATOM 726 N N . GLU A 1 93 ? -2.548 2.923 18.594 1.00 96.31 93 GLU A N 1
ATOM 727 C CA . GLU A 1 93 ? -2.423 2.722 20.038 1.00 96.31 93 GLU A CA 1
ATOM 728 C C . GLU A 1 93 ? -3.522 3.470 20.808 1.00 96.31 93 GLU A C 1
ATOM 730 O O . GLU A 1 93 ? -4.183 2.888 21.671 1.00 96.31 93 GLU A O 1
ATOM 735 N N . GLU A 1 94 ? -3.773 4.737 20.465 1.00 96.00 94 GLU A N 1
ATOM 736 C CA . GLU A 1 94 ? -4.827 5.547 21.089 1.00 96.00 94 GLU A CA 1
ATOM 737 C C . GLU A 1 94 ? -6.227 4.954 20.861 1.00 96.00 94 GLU A C 1
ATOM 739 O O . GLU A 1 94 ? -7.045 4.888 21.785 1.00 96.00 94 GLU A O 1
ATOM 744 N N . ILE A 1 95 ? -6.507 4.476 19.646 1.00 95.88 95 ILE A N 1
ATOM 745 C CA . ILE A 1 95 ? -7.794 3.858 19.308 1.00 95.88 95 ILE A CA 1
ATOM 746 C C . ILE A 1 95 ? -7.979 2.524 20.034 1.00 95.88 95 ILE A C 1
ATOM 748 O O . ILE A 1 95 ? -9.070 2.264 20.542 1.00 95.88 95 ILE A O 1
ATOM 752 N N . ILE A 1 96 ? -6.942 1.685 20.110 1.00 95.81 96 ILE A N 1
ATOM 753 C CA . ILE A 1 96 ? -7.012 0.405 20.828 1.00 95.81 96 ILE A CA 1
ATOM 754 C C . ILE A 1 96 ? -7.284 0.647 22.316 1.00 95.81 96 ILE A C 1
ATOM 756 O O . ILE A 1 96 ? -8.199 0.029 22.855 1.00 95.81 96 ILE A O 1
ATOM 760 N N . LYS A 1 97 ? -6.582 1.596 22.949 1.00 96.12 97 LYS A N 1
ATOM 761 C CA . LYS A 1 97 ? -6.840 1.986 24.347 1.00 96.12 97 LYS A CA 1
ATOM 762 C C . LYS A 1 97 ? -8.275 2.468 24.553 1.00 96.12 97 LYS A C 1
ATOM 764 O O . LYS A 1 97 ? -8.929 2.074 25.513 1.00 96.12 97 LYS A O 1
ATOM 769 N N . SER A 1 98 ? -8.796 3.288 23.637 1.00 94.44 98 SER A N 1
ATOM 770 C CA . SER A 1 98 ? -10.190 3.742 23.698 1.00 94.44 98 SER A CA 1
ATOM 771 C C . SER A 1 98 ? -11.184 2.584 23.590 1.00 94.44 98 SER A C 1
ATOM 773 O O . SER A 1 98 ? -12.201 2.613 24.269 1.00 94.44 98 SER A O 1
ATOM 775 N N . LEU A 1 99 ? -10.922 1.573 22.760 1.00 95.12 99 LEU A N 1
ATOM 776 C CA . LEU A 1 99 ? -11.793 0.400 22.647 1.00 95.12 99 LEU A CA 1
ATOM 777 C C . LEU A 1 99 ? -11.705 -0.518 23.876 1.00 95.12 99 LEU A C 1
ATOM 779 O O . LEU A 1 99 ? -12.703 -1.136 24.244 1.00 95.12 99 LEU A O 1
ATOM 783 N N . GLU A 1 100 ? -10.529 -0.622 24.494 1.00 94.88 100 GLU A N 1
ATOM 784 C CA . GLU A 1 100 ? -10.301 -1.404 25.712 1.00 94.88 100 GLU A CA 1
ATOM 785 C C . GLU A 1 100 ? -11.037 -0.803 26.913 1.00 94.88 100 GLU A C 1
ATOM 787 O O . GLU A 1 100 ? -11.781 -1.516 27.584 1.00 94.88 100 GLU A O 1
ATOM 792 N N . ASN A 1 101 ? -10.925 0.514 27.114 1.00 93.81 101 ASN A N 1
ATOM 793 C CA . ASN A 1 101 ? -11.624 1.235 28.184 1.00 93.81 101 ASN A CA 1
ATOM 794 C C . ASN A 1 101 ? -13.152 1.068 28.117 1.00 93.81 101 ASN A C 1
ATOM 796 O O . ASN A 1 101 ? -13.823 1.039 29.143 1.00 93.81 101 ASN A O 1
ATOM 800 N N . GLU A 1 102 ? -13.695 0.926 26.908 1.00 92.44 102 GLU A N 1
ATOM 801 C CA . GLU A 1 102 ? -15.129 0.756 26.650 1.00 92.44 102 GLU A CA 1
ATOM 802 C C . GLU A 1 102 ? -15.592 -0.716 26.692 1.00 92.44 102 GLU A C 1
ATOM 804 O O . GLU A 1 102 ? -16.767 -1.011 26.442 1.00 92.44 102 GLU A O 1
ATOM 809 N N . GLY A 1 103 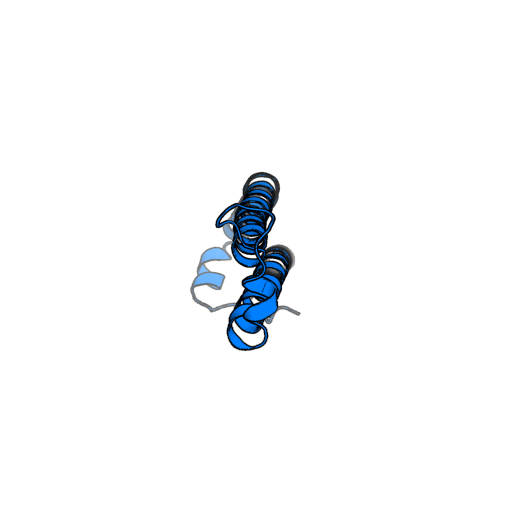? -14.677 -1.661 26.951 1.00 92.25 103 GLY A N 1
ATOM 810 C CA . GLY A 1 103 ? -14.962 -3.100 26.965 1.00 92.25 103 GLY A CA 1
ATOM 811 C C . GLY A 1 103 ? -15.358 -3.668 25.596 1.00 92.25 103 GLY A C 1
ATOM 812 O O . GLY A 1 103 ? -16.073 -4.666 25.516 1.00 92.25 103 GLY A O 1
ATOM 813 N N . LEU A 1 104 ? -14.940 -3.023 24.500 1.00 91.69 104 LEU A N 1
ATOM 814 C CA . LEU A 1 104 ? -15.379 -3.358 23.141 1.00 91.69 104 LEU A CA 1
ATOM 815 C C . LEU A 1 104 ? -14.472 -4.360 22.421 1.00 91.69 104 LEU A C 1
ATOM 817 O O . LEU A 1 104 ? -14.898 -4.939 21.421 1.00 91.69 104 LEU A O 1
ATOM 821 N N . ILE A 1 105 ? -13.240 -4.571 22.893 1.00 91.31 105 ILE A N 1
ATOM 822 C CA . ILE A 1 105 ? -12.243 -5.412 22.209 1.00 91.31 105 ILE A CA 1
ATOM 823 C C . ILE A 1 105 ? -12.756 -6.839 21.997 1.00 91.31 105 ILE A C 1
ATOM 825 O O . ILE A 1 105 ? -12.737 -7.329 20.868 1.00 91.31 105 ILE A O 1
ATOM 829 N N . ASP A 1 106 ? -13.250 -7.490 23.048 1.00 90.75 106 ASP A N 1
ATOM 830 C CA . ASP A 1 106 ? -13.716 -8.879 22.963 1.00 90.75 106 ASP A CA 1
ATOM 831 C C . ASP A 1 106 ? -15.000 -8.986 22.138 1.00 90.75 106 ASP A C 1
ATOM 833 O O . ASP A 1 106 ? -15.161 -9.894 21.329 1.00 90.75 106 ASP A O 1
ATOM 837 N N . VAL A 1 107 ? -15.882 -7.991 22.246 1.00 88.69 107 VAL A N 1
ATOM 838 C CA . VAL A 1 107 ? -17.141 -7.940 21.491 1.00 88.69 107 VAL A CA 1
ATOM 839 C C . VAL A 1 107 ? -16.891 -7.795 19.983 1.00 88.69 107 VAL A C 1
ATOM 841 O O . VAL A 1 107 ? -17.590 -8.412 19.175 1.00 88.69 107 VAL A O 1
ATOM 844 N N . LEU A 1 108 ? -15.886 -7.002 19.596 1.00 89.50 108 LEU A N 1
ATOM 845 C CA . LEU A 1 108 ? -15.458 -6.846 18.205 1.00 89.50 108 LEU A CA 1
ATOM 846 C C . LEU A 1 108 ? -14.711 -8.087 17.689 1.00 89.5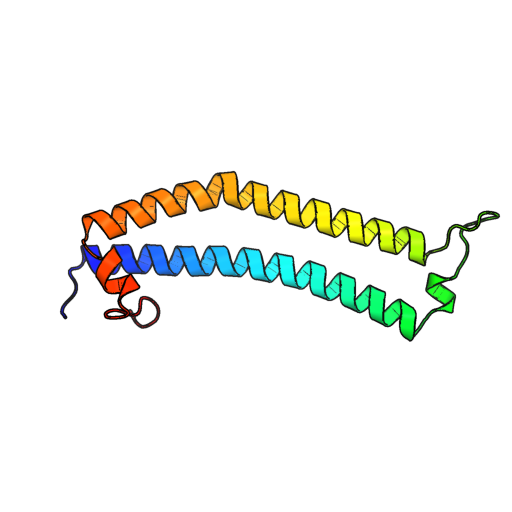0 108 LEU A C 1
ATOM 848 O O . LEU A 1 108 ? -14.906 -8.467 16.536 1.00 89.50 108 LEU A O 1
ATOM 852 N N . LYS A 1 109 ? -13.882 -8.734 18.523 1.00 89.81 109 LYS A N 1
ATOM 853 C CA . LYS A 1 109 ? -13.150 -9.965 18.166 1.00 89.81 109 LYS A CA 1
ATOM 854 C C . LYS A 1 109 ? -14.072 -11.168 17.985 1.00 89.81 109 LYS A C 1
ATOM 856 O O . LYS A 1 109 ? -13.906 -11.912 17.024 1.00 89.81 109 LYS A O 1
ATOM 861 N N . ASP A 1 110 ? -15.065 -11.314 18.857 1.00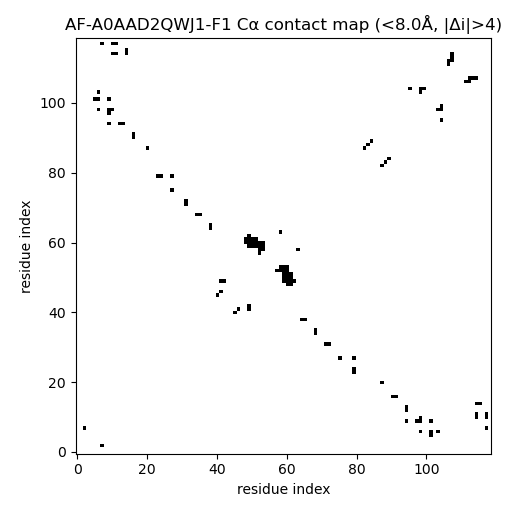 90.44 110 ASP A N 1
ATOM 862 C CA . ASP A 1 110 ? -16.066 -12.385 18.802 1.00 90.44 110 ASP A CA 1
ATOM 863 C C . ASP A 1 110 ? -17.049 -12.220 17.629 1.00 90.44 110 ASP A C 1
ATOM 865 O O . ASP A 1 110 ? -17.928 -13.058 17.430 1.00 90.44 110 ASP A O 1
ATOM 869 N N . GLY A 1 111 ? -16.971 -11.111 16.881 1.00 84.88 111 GLY A N 1
ATOM 870 C CA . GLY A 1 111 ? -17.896 -10.798 15.790 1.00 84.88 111 GLY A CA 1
ATOM 871 C C . GLY A 1 111 ? -19.321 -10.485 16.255 1.00 84.88 111 GLY A C 1
ATOM 872 O O . GLY A 1 111 ? -20.219 -10.353 15.428 1.00 84.88 111 GLY A O 1
ATOM 873 N N . LYS A 1 112 ? -19.539 -10.323 17.568 1.00 86.06 112 LYS A N 1
ATOM 874 C CA . LYS A 1 112 ? -20.838 -9.952 18.155 1.00 86.06 112 LYS A CA 1
ATOM 875 C C . LYS A 1 112 ? -21.294 -8.566 17.696 1.00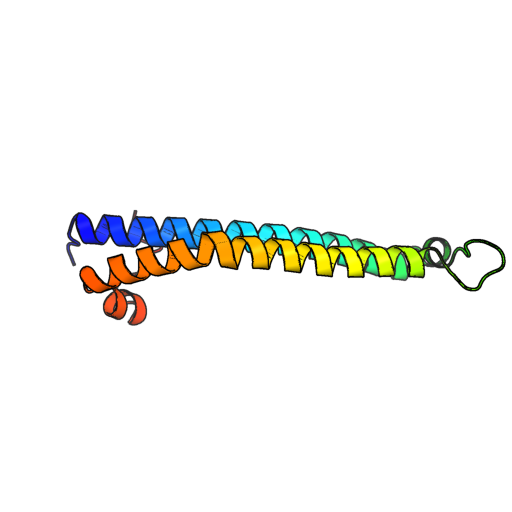 86.06 112 LYS A C 1
ATOM 877 O O . LYS A 1 112 ? -22.492 -8.297 17.658 1.00 86.06 112 LYS A O 1
ATOM 882 N N . ILE A 1 113 ? -20.343 -7.688 17.363 1.00 85.12 113 ILE A N 1
ATOM 883 C CA . ILE A 1 113 ? -20.588 -6.377 16.759 1.00 85.12 113 ILE A CA 1
ATOM 884 C C . ILE A 1 113 ? -19.702 -6.218 15.527 1.00 85.12 113 ILE A C 1
ATOM 886 O O . ILE A 1 113 ? -18.477 -6.298 15.610 1.00 85.12 113 ILE A O 1
ATOM 890 N N . ASN A 1 114 ? -20.317 -5.913 14.385 1.00 87.06 114 ASN A N 1
ATOM 891 C CA . ASN A 1 114 ? -19.596 -5.560 13.172 1.00 87.06 114 ASN A CA 1
ATOM 892 C C . ASN A 1 114 ? -19.410 -4.039 13.088 1.00 87.06 114 ASN A C 1
ATOM 894 O O . ASN A 1 114 ? -20.354 -3.286 12.850 1.00 87.06 114 ASN A O 1
ATOM 898 N N . TYR A 1 115 ? -18.167 -3.572 13.219 1.00 87.44 115 TYR A N 1
ATOM 899 C CA . TYR A 1 115 ? -17.845 -2.144 13.113 1.00 87.44 115 TYR A CA 1
ATOM 900 C C . TYR A 1 115 ? -18.222 -1.530 11.752 1.00 87.44 115 TYR A C 1
ATOM 902 O O . TYR A 1 115 ? -18.379 -0.313 11.648 1.00 87.44 115 TYR A O 1
ATOM 910 N N . LYS A 1 116 ? -18.364 -2.336 10.689 1.00 86.25 116 LYS A N 1
ATOM 911 C CA . LYS A 1 116 ? -18.751 -1.847 9.358 1.00 86.25 116 LYS A CA 1
ATOM 912 C C . LYS A 1 116 ? -20.232 -1.477 9.288 1.00 86.25 116 LYS A C 1
ATOM 914 O O . LYS A 1 116 ? -20.557 -0.507 8.606 1.00 86.25 116 LYS A O 1
ATOM 919 N N . GLU A 1 117 ? -21.080 -2.189 10.023 1.00 81.56 117 GLU A N 1
ATOM 920 C CA . GLU A 1 117 ? -22.546 -2.063 10.004 1.00 81.56 117 GLU A CA 1
ATOM 921 C C . GLU A 1 117 ? -23.074 -0.942 10.906 1.00 81.56 117 GLU A C 1
ATOM 923 O O . GLU A 1 117 ? -24.232 -0.561 10.800 1.00 81.56 117 GLU A O 1
ATOM 928 N N . LEU A 1 118 ? -22.222 -0.367 11.758 1.00 70.25 118 LEU A N 1
ATOM 929 C CA . LEU A 1 118 ? -22.549 0.816 12.549 1.00 70.25 118 LEU A CA 1
ATOM 930 C C . LEU A 1 118 ? -22.626 2.066 11.653 1.00 70.25 118 LEU A C 1
ATOM 932 O O . LEU A 1 118 ? -21.607 2.719 11.381 1.00 70.25 118 LEU A O 1
ATOM 936 N N . VAL A 1 119 ? -23.844 2.336 11.169 1.00 57.75 119 VAL A N 1
ATOM 937 C CA . VAL A 1 119 ? -24.387 3.608 10.654 1.00 57.75 119 VAL A CA 1
ATOM 938 C C . VAL A 1 119 ? -25.850 3.689 11.076 1.00 57.75 119 VAL A C 1
ATOM 940 O O . VAL A 1 119 ? -26.584 2.721 10.787 1.00 57.75 119 VAL A O 1
#

Secondary structure (DSSP, 8-state):
----HHHHHHHHHHHHHHHHHHHHHHHHHHHHHHHHHHHHHHHHH-HHHHH-B-TTSS-BHHHHHHHHHHHHHHHHHHHHHHHIIIIIHHHHHHHHHHHHHTT-HHHHHTTSS-TTT--

Mean predicted aligned error: 4.99 Å

Organism: Campylobacter jejuni (NCBI:txid197)

Foldseek 3Di:
DDADPLLLVLLVLVVVLVVVLVVLVVVLVVVLVVLVVVLVCCVVPPVVQQCCDDPPDNDGVSNVSVVVSVVSVVVSVVVSVVCCVPPSVVSVVVSVVSCVVSVNPVCVVVVVDDSVPSD

InterPro domains:
  IPR007436 Protein of unknown function DUF485 [PF04341] (13-96)
  IPR052959 Inner membrane-associated protein [PTHR38598] (9-98)

pLDDT: mean 92.82, std 6.2, range [57.47, 98.19]